Protein AF-X1TG54-F1 (afdb_monomer)

pLDDT: mean 85.64, std 17.51, range [50.16, 98.5]

Structure (mmCIF, N/CA/C/O backbone):
data_AF-X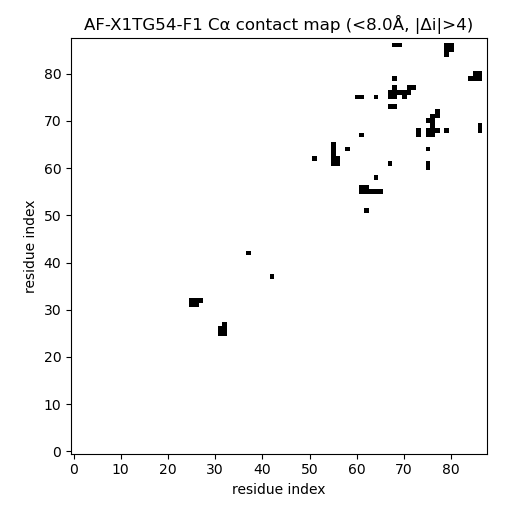1TG54-F1
#
_entry.id   AF-X1TG54-F1
#
loop_
_atom_site.group_PDB
_atom_site.id
_atom_site.type_symbol
_atom_site.label_atom_id
_atom_site.label_alt_id
_atom_site.label_comp_id
_atom_site.label_asym_id
_atom_site.label_entity_id
_atom_site.label_seq_id
_atom_site.pdbx_PDB_ins_code
_atom_site.Cartn_x
_atom_site.Cartn_y
_atom_site.Cartn_z
_atom_site.occupancy
_atom_site.B_iso_or_equiv
_atom_site.auth_seq_id
_atom_site.auth_comp_id
_atom_site.auth_asym_id
_atom_site.auth_atom_id
_atom_site.pdbx_PDB_model_num
ATOM 1 N N . MET A 1 1 ? -54.040 21.190 38.801 1.00 58.09 1 MET A N 1
ATOM 2 C CA . MET A 1 1 ? -52.811 22.014 38.681 1.00 58.09 1 MET A CA 1
ATOM 3 C C . MET A 1 1 ? -51.590 21.415 39.408 1.00 58.09 1 MET A C 1
ATOM 5 O O . MET A 1 1 ? -50.793 22.156 39.960 1.00 58.09 1 MET A O 1
ATOM 9 N N . ILE A 1 2 ? -51.391 20.087 39.405 1.00 52.25 2 ILE A N 1
ATOM 10 C CA . ILE A 1 2 ? -50.239 19.446 40.091 1.00 52.25 2 ILE A CA 1
ATOM 11 C C . ILE A 1 2 ? -49.353 18.642 39.114 1.00 52.25 2 ILE A C 1
ATOM 13 O O . ILE A 1 2 ? -48.168 18.460 39.356 1.00 52.25 2 ILE A O 1
ATOM 17 N N . ARG A 1 3 ? -49.880 18.233 37.951 1.00 55.03 3 ARG A N 1
ATOM 18 C CA . ARG A 1 3 ? -49.181 17.335 37.011 1.00 55.03 3 ARG A CA 1
ATOM 19 C C . ARG A 1 3 ? -48.112 18.004 36.134 1.00 55.03 3 ARG A C 1
ATOM 21 O O . ARG A 1 3 ? -47.171 17.336 35.729 1.00 55.03 3 ARG A O 1
ATOM 28 N N . THR A 1 4 ? -48.199 19.313 35.897 1.00 50.16 4 THR A N 1
ATOM 29 C CA . THR A 1 4 ? -47.268 20.034 35.003 1.00 50.16 4 THR A CA 1
ATOM 30 C C . THR A 1 4 ? -45.906 20.322 35.650 1.00 50.16 4 THR A C 1
ATOM 32 O O . THR A 1 4 ? -44.902 20.419 34.954 1.00 50.16 4 THR A O 1
ATOM 35 N N . ARG A 1 5 ? -45.837 20.406 36.989 1.00 53.16 5 ARG A N 1
ATOM 36 C CA . ARG A 1 5 ? -44.589 20.700 37.721 1.00 53.16 5 ARG A CA 1
ATOM 37 C C . ARG A 1 5 ? -43.607 19.525 37.747 1.00 53.16 5 ARG A C 1
ATOM 39 O O . ARG A 1 5 ? -42.407 19.754 37.687 1.00 53.16 5 ARG A O 1
ATOM 46 N N . TYR A 1 6 ? -44.101 18.287 37.776 1.00 51.00 6 TYR A N 1
ATOM 47 C CA . TYR A 1 6 ? -43.242 17.097 37.769 1.00 51.00 6 TYR A CA 1
ATOM 48 C C . TYR A 1 6 ? -42.672 16.788 36.385 1.00 51.00 6 TYR A C 1
ATOM 50 O O . TYR A 1 6 ? -41.546 16.316 36.287 1.00 51.00 6 TYR A O 1
ATOM 58 N N . PHE A 1 7 ? -43.414 17.110 35.323 1.00 57.16 7 PHE A N 1
ATOM 59 C CA . PHE A 1 7 ? -42.962 16.892 33.948 1.00 57.16 7 PHE A CA 1
ATOM 60 C C . PHE A 1 7 ? -41.747 17.763 33.600 1.00 57.16 7 PHE A C 1
ATOM 62 O O . PHE A 1 7 ? -40.797 17.292 32.983 1.00 57.16 7 PHE A O 1
ATOM 69 N N . LEU A 1 8 ? -41.744 19.016 34.070 1.00 57.62 8 LEU A N 1
ATOM 70 C CA . LEU A 1 8 ? -40.614 19.931 33.893 1.00 57.62 8 LEU A CA 1
ATOM 71 C C . LEU A 1 8 ? -39.405 19.542 34.759 1.00 57.62 8 LEU A C 1
ATOM 73 O O . LEU A 1 8 ? -38.273 19.692 34.312 1.00 57.62 8 LEU A O 1
ATOM 77 N N . LEU A 1 9 ? -39.626 18.983 35.955 1.00 56.53 9 LEU A N 1
ATOM 78 C CA . LEU A 1 9 ? -38.544 18.490 36.814 1.00 56.53 9 LEU A CA 1
ATOM 79 C C . LEU A 1 9 ? -37.862 17.240 36.224 1.00 56.53 9 LEU A C 1
ATOM 81 O O . LEU A 1 9 ? -36.645 17.107 36.302 1.00 56.53 9 LEU A O 1
ATOM 85 N N . PHE A 1 10 ? -38.634 16.351 35.590 1.00 56.47 10 PHE A N 1
ATOM 86 C CA . PHE A 1 10 ? -38.115 15.139 34.945 1.00 56.47 10 PHE A CA 1
ATOM 87 C C . PHE A 1 10 ? -37.325 15.447 33.666 1.00 56.47 10 PHE A C 1
ATOM 89 O O . PHE A 1 10 ? -36.272 14.859 33.433 1.00 56.47 10 PHE A O 1
ATOM 96 N N . ALA A 1 11 ? -37.795 16.409 32.865 1.00 59.19 11 ALA A N 1
ATOM 97 C CA . ALA A 1 11 ? -37.081 16.863 31.673 1.00 59.19 11 ALA A CA 1
ATOM 98 C C . ALA A 1 11 ? -35.744 17.552 32.013 1.00 59.19 11 ALA A C 1
ATOM 100 O O . ALA A 1 11 ? -34.778 17.421 31.268 1.00 59.19 11 ALA A O 1
ATOM 101 N N . PHE A 1 12 ? -35.668 18.238 33.160 1.00 55.84 12 PHE A N 1
ATOM 102 C CA . PHE A 1 12 ? -34.442 18.891 33.626 1.00 55.84 12 PHE A CA 1
ATOM 103 C C . PHE A 1 12 ? -33.398 17.884 34.145 1.00 55.84 12 PHE A C 1
ATOM 105 O O . PHE A 1 12 ? -32.212 18.049 33.884 1.00 55.84 12 PHE A O 1
ATOM 112 N N . LEU A 1 13 ? -33.825 16.800 34.806 1.00 57.81 13 LEU A N 1
ATOM 113 C CA . LEU A 1 13 ? -32.938 15.708 35.240 1.00 57.81 13 LEU A CA 1
ATOM 114 C C . LEU A 1 13 ? -32.358 14.899 34.067 1.00 57.81 13 LEU A C 1
ATOM 116 O O . LEU A 1 13 ? -31.213 14.465 34.143 1.00 57.81 13 LEU A O 1
ATOM 120 N N . ALA A 1 14 ? -33.106 14.736 32.972 1.00 58.16 14 ALA A N 1
ATOM 121 C CA . ALA A 1 14 ? -32.622 14.037 31.778 1.00 58.16 14 ALA A CA 1
ATOM 122 C C . ALA A 1 14 ? -31.522 14.813 31.023 1.00 58.16 14 ALA A C 1
ATOM 124 O O . ALA A 1 14 ? -30.661 14.198 30.401 1.00 58.16 14 ALA A O 1
ATOM 125 N N . ALA A 1 15 ? -31.517 16.148 31.105 1.00 58.00 15 ALA A N 1
ATOM 126 C CA . ALA A 1 15 ? -30.511 16.998 30.461 1.00 58.00 15 ALA A CA 1
ATOM 127 C C . ALA A 1 15 ? -29.162 17.041 31.208 1.00 58.00 15 ALA A C 1
ATOM 129 O O . ALA A 1 15 ? -28.150 17.400 30.616 1.00 58.00 15 ALA A O 1
ATOM 130 N N . LEU A 1 16 ? -29.134 16.662 32.491 1.00 58.12 16 LEU A N 1
ATOM 131 C CA . LEU A 1 16 ? -27.916 16.589 33.311 1.00 58.12 16 LEU A CA 1
ATOM 132 C C . LEU A 1 16 ? -27.155 15.257 33.170 1.00 58.12 16 LEU A C 1
ATOM 134 O O . LEU A 1 16 ? -26.093 15.115 33.762 1.00 58.12 16 LEU A O 1
ATOM 138 N N . GLY A 1 17 ? -27.692 14.281 32.428 1.00 51.91 17 GLY A N 1
ATOM 139 C CA . GLY A 1 17 ? -27.139 12.922 32.339 1.00 51.91 17 GLY A CA 1
ATOM 140 C C . GLY A 1 17 ? -26.336 12.605 31.076 1.00 51.91 17 GLY A C 1
ATOM 141 O O . GLY A 1 17 ? -25.864 11.479 30.941 1.00 51.91 17 GLY A O 1
ATOM 142 N N . SER A 1 18 ? -26.191 13.541 30.135 1.00 58.66 18 SER A N 1
ATOM 143 C CA . SER A 1 18 ? -25.357 13.329 28.948 1.00 58.66 18 SER A CA 1
ATOM 144 C C . SER A 1 18 ? -23.935 13.813 29.214 1.00 58.66 18 SER A C 1
ATOM 146 O O . SER A 1 18 ? -23.527 14.866 28.721 1.00 58.66 18 SER A O 1
ATOM 148 N N . GLU A 1 19 ? -23.189 13.053 30.012 1.00 58.31 19 GLU A N 1
ATOM 149 C CA . GLU A 1 19 ? -21.733 13.176 29.997 1.00 58.31 19 GLU A CA 1
ATOM 150 C C . GLU A 1 19 ? -21.254 12.846 28.574 1.00 58.31 19 GLU A C 1
ATOM 152 O O . GLU A 1 19 ? -21.718 11.857 27.988 1.00 58.31 19 GLU A O 1
ATOM 157 N N . PRO A 1 20 ? -20.370 13.654 27.964 1.00 59.31 20 PRO A N 1
ATOM 158 C CA . PRO A 1 20 ? -19.710 13.225 26.746 1.00 59.31 20 PRO A CA 1
ATOM 159 C C . PRO A 1 20 ? -18.999 11.908 27.061 1.00 59.31 20 PRO A C 1
ATOM 161 O O . PRO A 1 20 ? -18.231 11.828 28.018 1.00 59.31 20 PRO A O 1
ATOM 164 N N . VAL A 1 21 ? -19.263 10.868 26.270 1.00 59.28 21 VAL A N 1
ATOM 165 C CA . VAL A 1 21 ? -18.495 9.621 26.320 1.00 59.28 21 VAL A CA 1
ATOM 166 C C . VAL A 1 21 ? -17.096 9.944 25.796 1.00 59.28 21 VAL A C 1
ATOM 168 O O . VAL A 1 21 ? -16.783 9.749 24.624 1.00 59.28 21 VAL A O 1
ATOM 171 N N . LEU A 1 22 ? -16.263 10.530 26.651 1.00 56.22 22 LEU A N 1
ATOM 172 C CA . LEU A 1 22 ? -14.823 10.541 26.480 1.00 56.22 22 LEU A CA 1
ATOM 173 C C . LEU A 1 22 ? -14.396 9.099 26.731 1.00 56.22 22 LEU A C 1
ATOM 175 O O . LEU A 1 22 ? -14.317 8.662 27.876 1.00 56.22 22 LEU A O 1
ATOM 179 N N . GLY A 1 23 ? -14.238 8.336 25.647 1.00 66.56 23 GLY A N 1
ATOM 180 C CA . GLY A 1 23 ? -13.630 7.013 25.727 1.00 66.56 23 GLY A CA 1
ATOM 181 C C . GLY A 1 23 ? -12.308 7.119 26.484 1.00 66.56 23 GLY A C 1
ATOM 182 O O . GLY A 1 23 ? -11.578 8.095 26.305 1.00 66.56 23 GLY A O 1
ATOM 183 N N . GLU A 1 24 ? -12.044 6.159 27.368 1.00 73.94 24 GLU A N 1
ATOM 184 C CA . GLU A 1 24 ? -10.802 6.126 28.138 1.00 73.94 24 GLU A CA 1
ATOM 185 C C . GLU A 1 24 ? -9.594 6.248 27.200 1.00 73.94 24 GLU A C 1
ATOM 187 O O . GLU A 1 24 ? -9.548 5.620 26.140 1.00 73.94 24 GLU A O 1
ATOM 192 N N . GLU A 1 25 ? -8.623 7.078 27.580 1.00 90.38 25 GLU A N 1
ATOM 193 C CA . GLU A 1 25 ? -7.428 7.290 26.770 1.00 90.38 25 GLU A CA 1
ATOM 194 C C . GLU A 1 25 ? -6.575 6.010 26.735 1.00 90.38 25 GLU A C 1
ATOM 196 O O . GLU A 1 25 ? -6.488 5.249 27.709 1.00 90.38 25 GLU A O 1
ATOM 201 N N . PHE A 1 26 ? -5.977 5.735 25.574 1.00 94.75 26 PHE A N 1
ATOM 202 C CA . PHE A 1 26 ? -5.076 4.602 25.414 1.00 94.75 26 PHE A CA 1
ATOM 203 C C . PHE A 1 26 ? -3.664 4.989 25.855 1.00 94.75 26 PHE A C 1
ATOM 205 O O . PHE A 1 26 ? -3.049 5.881 25.280 1.00 94.75 26 PHE A O 1
ATOM 212 N N . GLU A 1 27 ? -3.116 4.234 26.802 1.00 96.00 27 GLU A N 1
ATOM 213 C CA . GLU A 1 27 ? -1.68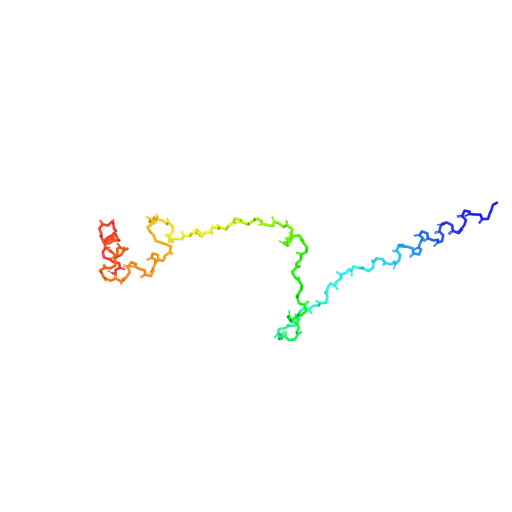6 4.233 27.113 1.00 96.00 27 GLU A CA 1
ATOM 214 C C . GLU A 1 27 ? -0.895 3.370 26.118 1.00 96.00 27 GLU A C 1
ATOM 216 O O . GLU A 1 27 ? -1.424 2.403 25.562 1.00 96.00 27 GLU A O 1
ATOM 221 N N . ALA A 1 28 ? 0.395 3.673 25.937 1.00 96.31 28 ALA A N 1
ATOM 222 C CA . ALA A 1 28 ? 1.317 2.934 25.064 1.00 96.31 28 ALA A CA 1
ATOM 223 C C . ALA A 1 28 ? 1.805 1.601 25.681 1.00 96.31 28 ALA A C 1
ATOM 225 O O . ALA A 1 28 ? 2.999 1.295 25.673 1.00 96.31 28 ALA A O 1
ATOM 226 N N . THR A 1 29 ? 0.884 0.811 26.237 1.00 97.38 29 THR A N 1
ATOM 227 C CA . THR A 1 29 ? 1.133 -0.509 26.836 1.00 97.38 29 THR A CA 1
ATOM 228 C C . THR A 1 29 ? 0.210 -1.564 26.232 1.00 97.38 29 THR A C 1
ATOM 230 O O . THR A 1 29 ? -0.875 -1.250 25.741 1.00 97.38 29 THR A O 1
ATOM 233 N N . TRP A 1 30 ? 0.622 -2.833 26.274 1.00 97.44 30 TRP A N 1
ATOM 234 C CA . TRP A 1 30 ? -0.185 -3.928 25.726 1.00 97.44 30 TRP A CA 1
ATOM 235 C C . TRP A 1 30 ? -1.513 -4.086 26.466 1.00 97.44 30 TRP A C 1
ATOM 237 O O . TRP A 1 30 ? -2.553 -4.214 25.832 1.00 97.44 30 TRP A O 1
ATOM 247 N N . GLU A 1 31 ? -1.493 -3.976 27.794 1.00 96.75 31 GLU A N 1
ATOM 248 C CA . GLU A 1 31 ? -2.673 -4.103 28.653 1.00 96.75 31 GLU A CA 1
ATOM 249 C C . GLU A 1 31 ? -3.729 -3.038 28.335 1.00 96.75 31 GLU A C 1
ATOM 251 O O . GLU A 1 31 ? -4.928 -3.298 28.408 1.00 96.75 31 GLU A O 1
ATOM 256 N N . SER A 1 32 ? -3.290 -1.834 27.962 1.00 95.50 32 SER A N 1
ATOM 257 C CA . SER A 1 32 ? -4.187 -0.760 27.544 1.00 95.50 32 SER A CA 1
ATOM 258 C C . SER A 1 32 ? -4.821 -1.052 26.182 1.00 95.50 32 SER A C 1
ATOM 260 O O . SER A 1 32 ? -6.032 -0.876 26.031 1.00 95.50 32 SER A O 1
ATOM 262 N N . LEU A 1 33 ? -4.021 -1.505 25.209 1.00 95.44 33 LEU A N 1
ATOM 263 C CA . LEU A 1 33 ? -4.456 -1.772 23.833 1.00 95.44 33 LEU A CA 1
ATOM 264 C C . LEU A 1 33 ? -5.359 -3.007 23.712 1.00 95.44 33 LEU A C 1
ATOM 266 O O . LEU A 1 33 ? -6.217 -3.032 22.833 1.00 95.44 33 LEU A O 1
ATOM 270 N N . ASP A 1 34 ? -5.231 -3.983 24.615 1.00 96.06 34 ASP A N 1
ATOM 271 C CA . ASP A 1 34 ? -6.090 -5.178 24.678 1.00 96.06 34 ASP A CA 1
ATOM 272 C C . ASP A 1 34 ? -7.576 -4.844 24.905 1.00 96.06 34 ASP A C 1
ATOM 274 O O . ASP A 1 34 ? -8.453 -5.655 24.613 1.00 96.06 34 ASP A O 1
ATOM 278 N N . ARG A 1 35 ? -7.880 -3.628 25.378 1.00 93.94 35 ARG A N 1
ATOM 279 C CA . ARG A 1 35 ? -9.251 -3.117 25.539 1.00 93.94 35 ARG A CA 1
ATOM 280 C C . ARG A 1 35 ? -9.891 -2.657 24.224 1.00 93.94 35 ARG A C 1
ATOM 282 O O . ARG A 1 35 ? -11.064 -2.292 24.225 1.00 93.94 35 ARG A O 1
ATOM 289 N N . TYR A 1 36 ? -9.148 -2.607 23.114 1.00 94.00 36 TYR A N 1
ATOM 290 C CA . TYR A 1 36 ? -9.686 -2.172 21.826 1.00 94.00 36 TYR A CA 1
ATOM 291 C C . TYR A 1 36 ? -10.776 -3.123 21.327 1.00 94.00 36 TYR A C 1
ATOM 293 O O . TYR A 1 36 ? -10.547 -4.312 21.102 1.00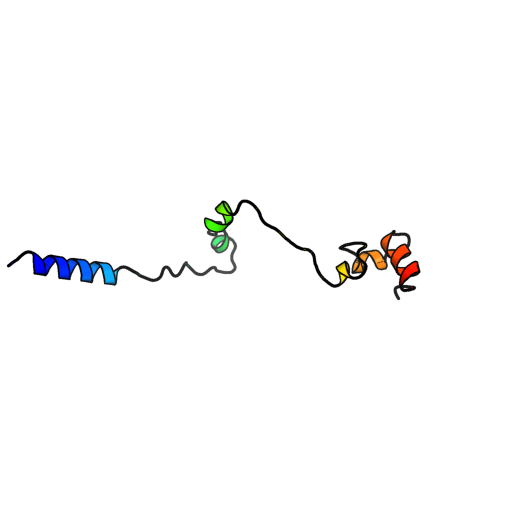 94.00 36 TYR A O 1
ATOM 301 N N . GLU A 1 37 ? -11.941 -2.557 21.025 1.00 94.75 37 GLU A N 1
ATOM 302 C CA . GLU A 1 37 ? -12.986 -3.246 20.285 1.00 94.75 37 GLU A CA 1
ATOM 303 C C . GLU A 1 37 ? -13.132 -2.652 18.884 1.00 94.75 37 GLU A C 1
ATOM 305 O O . GLU A 1 37 ? -13.189 -1.437 18.688 1.00 94.75 37 G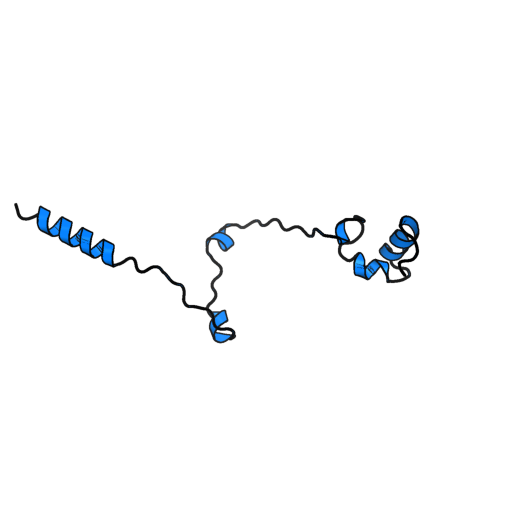LU A O 1
ATOM 310 N N . CYS A 1 38 ? -13.224 -3.525 17.877 1.00 95.06 38 CYS A N 1
ATOM 311 C CA . CYS A 1 38 ? -13.489 -3.088 16.511 1.00 95.06 38 CYS A CA 1
ATOM 312 C C . CYS A 1 38 ? -14.877 -2.414 16.432 1.00 95.06 38 CYS A C 1
ATOM 314 O O . CYS A 1 38 ? -15.863 -3.049 16.830 1.00 95.06 38 CYS A O 1
ATOM 316 N N . PRO A 1 39 ? -14.977 -1.173 15.915 1.00 94.81 39 PRO A N 1
ATOM 317 C CA . PRO A 1 39 ? -16.215 -0.401 15.943 1.00 94.81 39 PRO A CA 1
ATOM 318 C C . PRO A 1 39 ? -17.295 -1.020 15.049 1.00 94.81 39 PRO A C 1
ATOM 320 O O . PRO A 1 39 ? -16.997 -1.560 13.980 1.00 94.81 39 PRO A O 1
ATOM 323 N N . GLU A 1 40 ? -18.561 -0.899 15.464 1.00 97.38 40 GLU A N 1
ATOM 324 C CA . GLU A 1 40 ? -19.703 -1.539 14.789 1.00 97.38 40 GLU A CA 1
ATOM 325 C C . GLU A 1 40 ? -19.785 -1.186 13.303 1.00 97.38 40 GLU A C 1
ATOM 327 O O . GLU A 1 40 ? -19.914 -2.078 12.470 1.00 97.38 40 GLU A O 1
ATOM 332 N N . TRP A 1 41 ? -19.581 0.084 12.942 1.00 96.81 41 TRP A N 1
ATOM 333 C CA . TRP A 1 41 ? -19.630 0.516 11.542 1.00 96.81 41 TRP A CA 1
ATOM 334 C C . TRP A 1 41 ? -18.609 -0.218 10.656 1.00 96.81 41 TRP A C 1
ATOM 336 O O . TRP A 1 41 ? -18.904 -0.532 9.504 1.00 96.81 41 TRP A O 1
ATOM 346 N N . PHE A 1 42 ? -17.409 -0.514 11.177 1.00 97.50 42 PHE A N 1
ATOM 347 C CA . PHE A 1 42 ? -16.371 -1.209 10.414 1.00 97.50 42 PHE A CA 1
ATOM 348 C C . PHE A 1 42 ? -16.706 -2.691 10.292 1.00 97.50 42 PHE A C 1
ATOM 350 O O . PHE A 1 42 ? -16.522 -3.285 9.228 1.00 97.50 42 PHE A O 1
ATOM 357 N N . ARG A 1 43 ? -17.274 -3.278 11.355 1.00 97.12 43 ARG A N 1
ATOM 358 C CA . ARG A 1 43 ? -17.832 -4.631 11.290 1.00 97.12 43 ARG A CA 1
ATOM 359 C C . ARG A 1 43 ? -18.931 -4.696 10.243 1.00 97.12 43 ARG A C 1
ATOM 361 O O . ARG A 1 43 ? -18.967 -5.685 9.520 1.00 97.12 43 ARG A O 1
ATOM 368 N N . ASP A 1 44 ? -19.784 -3.683 10.134 1.00 98.50 44 ASP A N 1
ATOM 369 C CA . ASP A 1 44 ? -20.927 -3.634 9.219 1.00 98.50 44 ASP A CA 1
ATOM 370 C C . ASP A 1 44 ? -20.581 -3.301 7.772 1.00 98.50 44 ASP A C 1
ATOM 372 O O . ASP A 1 44 ? -21.334 -3.689 6.884 1.00 98.50 44 ASP A O 1
ATOM 376 N N . ALA A 1 45 ? -19.438 -2.669 7.504 1.00 97.56 45 ALA A N 1
ATOM 377 C CA . ALA A 1 45 ? -19.054 -2.251 6.156 1.00 97.56 45 ALA A CA 1
ATOM 378 C C . ALA A 1 45 ? -18.949 -3.418 5.149 1.00 97.56 45 ALA A C 1
ATOM 380 O O . ALA A 1 45 ? -19.309 -3.247 3.988 1.00 97.56 45 ALA A O 1
ATOM 381 N N . LYS A 1 46 ? -18.482 -4.601 5.589 1.00 97.06 46 LYS A N 1
ATOM 382 C CA . LYS A 1 46 ? -18.281 -5.879 4.846 1.00 97.06 46 LYS A CA 1
ATOM 383 C C . LYS A 1 46 ? -17.429 -5.843 3.561 1.00 97.06 46 LYS A C 1
ATOM 385 O O . LYS A 1 46 ? -16.868 -6.874 3.200 1.00 97.06 46 LYS A O 1
ATOM 390 N N . LEU A 1 47 ? -17.317 -4.712 2.873 1.00 97.81 47 LEU A N 1
ATOM 391 C CA . LEU A 1 47 ? -16.562 -4.516 1.641 1.00 97.81 47 LEU A CA 1
ATOM 392 C C . LEU A 1 47 ? -15.690 -3.266 1.773 1.00 97.81 47 LEU A C 1
ATOM 394 O O . LEU A 1 47 ? -16.188 -2.172 2.026 1.00 97.81 47 LEU A O 1
ATOM 398 N N . GLY A 1 48 ? -14.387 -3.434 1.557 1.00 97.06 48 GLY A N 1
ATOM 399 C CA . GLY A 1 48 ? -13.420 -2.343 1.495 1.00 97.06 48 GLY A CA 1
ATOM 400 C C . GLY A 1 48 ? -12.709 -2.330 0.149 1.00 97.06 48 GLY A C 1
ATOM 401 O O . GLY A 1 48 ? -12.402 -3.383 -0.409 1.00 97.06 48 GLY A O 1
ATOM 402 N N . ILE A 1 49 ? -12.430 -1.133 -0.361 1.00 97.81 49 ILE A N 1
ATOM 403 C CA . ILE A 1 49 ? -11.576 -0.930 -1.531 1.00 97.81 49 ILE A CA 1
ATOM 404 C C . ILE A 1 49 ? -10.294 -0.278 -1.034 1.00 97.81 49 ILE A C 1
ATOM 406 O O . ILE A 1 49 ? -10.330 0.782 -0.412 1.00 97.81 49 ILE A O 1
ATOM 410 N N . PHE A 1 50 ? -9.164 -0.916 -1.317 1.00 96.88 50 PHE A N 1
ATOM 411 C CA . PHE A 1 50 ? -7.845 -0.365 -1.047 1.00 96.88 50 PHE A CA 1
ATOM 412 C C . PHE A 1 50 ? -7.070 -0.195 -2.350 1.00 96.88 50 PHE A C 1
ATOM 414 O O . PHE A 1 50 ? -7.276 -0.934 -3.312 1.00 96.88 50 PHE A O 1
ATOM 421 N N . MET A 1 51 ? -6.167 0.781 -2.375 1.00 95.75 51 MET A N 1
ATOM 422 C CA . MET A 1 51 ? -5.387 1.130 -3.551 1.00 95.75 51 MET A CA 1
ATOM 423 C C . MET A 1 51 ? -3.911 1.265 -3.183 1.00 95.75 51 MET A C 1
ATOM 425 O O . MET A 1 51 ? -3.543 2.085 -2.346 1.00 95.75 51 MET A O 1
ATOM 429 N N . HIS A 1 52 ? -3.063 0.499 -3.870 1.00 95.12 52 HIS A N 1
ATOM 430 C CA . HIS A 1 52 ? -1.619 0.714 -3.871 1.00 95.12 52 HIS A CA 1
ATOM 431 C C . HIS A 1 52 ? -1.260 1.661 -5.016 1.00 95.12 52 HIS A C 1
ATOM 433 O O . HIS A 1 52 ? -1.132 1.231 -6.163 1.00 95.12 52 HIS A O 1
ATOM 439 N N . TRP A 1 53 ? -1.114 2.948 -4.702 1.00 95.69 53 TRP A N 1
ATOM 440 C CA . TRP A 1 53 ? -0.746 3.978 -5.670 1.00 95.69 53 TRP A CA 1
ATOM 441 C C . TRP A 1 53 ? 0.390 4.850 -5.142 1.00 95.69 53 TRP A C 1
ATOM 443 O O . TRP A 1 53 ? 0.384 5.268 -3.987 1.00 95.69 53 TRP A O 1
ATOM 453 N N . GLY A 1 54 ? 1.376 5.112 -5.993 1.00 94.56 54 GLY A N 1
ATOM 454 C CA . GLY A 1 54 ? 2.536 5.932 -5.665 1.00 94.56 54 GLY A CA 1
ATOM 455 C C . GLY A 1 54 ? 3.573 5.907 -6.788 1.00 94.56 54 GLY A C 1
ATOM 456 O O . GLY A 1 54 ? 3.254 5.505 -7.908 1.00 94.56 54 GLY A O 1
ATOM 457 N N . PRO A 1 55 ? 4.835 6.283 -6.515 1.00 94.94 55 PRO A N 1
ATOM 458 C CA . PRO A 1 55 ? 5.895 6.282 -7.527 1.00 94.94 55 PRO A CA 1
ATOM 459 C C . PRO A 1 55 ? 6.114 4.923 -8.207 1.00 94.94 55 PRO A C 1
ATOM 461 O O . PRO A 1 55 ? 6.420 4.872 -9.395 1.00 94.94 55 PRO A O 1
ATOM 464 N N . CYS A 1 56 ? 5.890 3.811 -7.497 1.00 94.25 56 CYS A N 1
ATOM 465 C CA . CYS A 1 56 ? 5.966 2.467 -8.080 1.00 94.25 56 CYS A CA 1
ATOM 466 C C . CYS A 1 56 ? 4.897 2.195 -9.154 1.00 94.25 56 CYS A C 1
ATOM 468 O O . CYS A 1 56 ? 5.062 1.275 -9.950 1.00 94.25 56 CYS A O 1
ATOM 470 N N . SER A 1 57 ? 3.827 2.992 -9.212 1.00 96.19 57 SER A N 1
ATOM 471 C CA . SER A 1 57 ? 2.781 2.881 -10.230 1.00 96.19 57 SER A CA 1
ATOM 472 C C . SER A 1 57 ? 3.157 3.550 -11.552 1.00 96.19 57 SER A C 1
ATOM 474 O O . SER A 1 57 ? 2.546 3.219 -12.562 1.00 96.19 57 SER A O 1
ATOM 476 N N . VAL A 1 58 ? 4.147 4.457 -11.573 1.00 96.25 58 VAL A N 1
ATOM 477 C CA . VAL A 1 58 ? 4.540 5.204 -12.786 1.00 96.25 58 VAL A CA 1
ATOM 478 C C . VAL A 1 58 ? 4.930 4.270 -13.940 1.00 96.25 58 VAL A C 1
ATOM 480 O O . VAL A 1 58 ? 4.425 4.472 -15.041 1.00 96.25 58 VAL A O 1
ATOM 483 N N . PRO A 1 59 ? 5.742 3.218 -13.724 1.00 95.62 59 PRO A N 1
ATOM 484 C CA . PRO A 1 59 ? 6.097 2.287 -14.795 1.00 95.62 59 PRO A CA 1
ATOM 485 C C . PRO A 1 59 ? 4.978 1.283 -15.112 1.00 95.62 59 PRO A C 1
ATOM 487 O O . PRO A 1 59 ? 5.012 0.635 -16.150 1.00 95.62 59 PRO A O 1
ATOM 490 N N . GLY A 1 60 ? 4.005 1.095 -14.211 1.00 95.00 60 GLY A N 1
ATOM 491 C CA . GLY A 1 60 ? 2.904 0.144 -14.401 1.00 95.00 60 GLY A CA 1
ATOM 492 C C . GLY A 1 60 ? 3.317 -1.335 -14.451 1.00 95.00 60 GLY A C 1
ATOM 493 O O . GLY A 1 60 ? 2.542 -2.164 -14.919 1.00 95.00 60 GLY A O 1
ATOM 494 N N . VAL A 1 61 ? 4.525 -1.680 -13.988 1.00 95.38 61 VAL A N 1
ATOM 495 C CA . VAL A 1 61 ? 5.095 -3.035 -14.143 1.00 95.38 61 VAL A CA 1
ATOM 496 C C . VAL A 1 61 ? 5.033 -3.868 -12.867 1.00 95.38 61 VAL A C 1
ATOM 498 O O . VAL A 1 61 ? 4.768 -5.069 -12.913 1.00 95.38 61 VAL A O 1
ATOM 501 N N . ASP A 1 62 ? 5.341 -3.262 -11.724 1.00 92.00 62 ASP A N 1
ATOM 502 C CA . ASP A 1 62 ? 5.559 -3.985 -10.473 1.00 92.00 62 ASP A CA 1
ATOM 503 C C . ASP A 1 62 ? 5.330 -3.049 -9.282 1.00 92.00 62 ASP A C 1
ATOM 505 O O . ASP A 1 62 ? 5.900 -1.962 -9.237 1.00 92.00 62 ASP A O 1
ATOM 509 N N . SER A 1 63 ? 4.543 -3.451 -8.281 1.00 94.56 63 SER A N 1
ATOM 510 C CA . SER A 1 63 ? 4.363 -2.637 -7.068 1.00 94.56 63 SER A CA 1
ATOM 511 C C . SER A 1 63 ? 5.656 -2.506 -6.256 1.00 94.56 63 SER A C 1
ATOM 513 O O . SER A 1 63 ? 5.822 -1.543 -5.509 1.00 94.56 63 SER A O 1
ATOM 515 N N . TRP A 1 64 ? 6.609 -3.418 -6.464 1.00 96.50 64 TRP A N 1
ATOM 516 C CA . TRP A 1 64 ? 7.944 -3.405 -5.869 1.00 96.50 64 TRP A CA 1
ATOM 517 C C . TRP A 1 64 ? 9.006 -2.819 -6.810 1.00 96.50 64 TRP A C 1
ATOM 519 O O . TRP A 1 64 ? 10.196 -3.102 -6.649 1.00 96.50 64 TRP A O 1
ATOM 529 N N . TYR A 1 65 ? 8.606 -1.997 -7.789 1.00 97.06 65 TYR A N 1
ATOM 530 C CA . TYR A 1 65 ? 9.494 -1.475 -8.832 1.00 97.06 65 TYR A CA 1
ATOM 531 C C . TYR A 1 65 ? 10.807 -0.903 -8.292 1.00 97.06 65 TYR A C 1
ATOM 533 O O . TYR A 1 65 ? 11.877 -1.309 -8.735 1.00 97.06 65 TYR A O 1
ATOM 541 N N . GLY A 1 66 ? 10.731 -0.035 -7.276 1.00 95.69 66 GLY A N 1
ATOM 542 C CA . GLY A 1 66 ? 11.904 0.626 -6.695 1.00 95.69 66 GLY A CA 1
ATOM 543 C C . GLY A 1 66 ? 12.936 -0.332 -6.096 1.00 95.69 66 GLY A C 1
ATOM 544 O O . GLY A 1 66 ? 14.107 0.010 -6.032 1.00 95.69 66 GLY A O 1
ATOM 545 N N . ARG A 1 67 ? 12.534 -1.547 -5.704 1.00 96.44 67 ARG A N 1
ATOM 546 C CA . ARG A 1 67 ? 13.460 -2.609 -5.290 1.00 96.44 67 ARG A CA 1
ATOM 547 C C . ARG A 1 67 ? 13.911 -3.437 -6.489 1.00 96.44 67 ARG A C 1
ATOM 549 O O . ARG A 1 67 ? 15.098 -3.671 -6.686 1.00 96.44 67 ARG A O 1
ATOM 556 N N . ASN A 1 68 ? 12.950 -3.919 -7.271 1.00 97.81 68 ASN A N 1
ATOM 557 C CA . ASN A 1 68 ? 13.185 -4.938 -8.290 1.00 97.81 68 ASN A CA 1
ATOM 558 C C . ASN A 1 68 ? 13.883 -4.392 -9.544 1.00 97.81 68 ASN A C 1
ATOM 560 O O . ASN A 1 68 ? 14.438 -5.183 -10.305 1.00 97.81 68 ASN A O 1
ATOM 564 N N . MET A 1 69 ? 13.890 -3.072 -9.753 1.00 97.31 69 MET A N 1
ATOM 565 C CA . MET A 1 69 ? 14.657 -2.432 -10.823 1.00 97.31 69 MET A CA 1
ATOM 566 C C . MET A 1 69 ? 16.172 -2.482 -10.605 1.00 97.31 69 MET A C 1
ATOM 568 O O . MET A 1 69 ? 16.893 -2.246 -11.557 1.00 97.31 69 MET A O 1
ATOM 572 N N . TYR A 1 70 ? 16.652 -2.830 -9.405 1.00 97.19 70 TYR A N 1
ATOM 573 C CA . TYR A 1 70 ? 18.082 -2.981 -9.092 1.00 97.19 70 TYR A CA 1
ATOM 574 C C . TYR A 1 70 ? 18.558 -4.4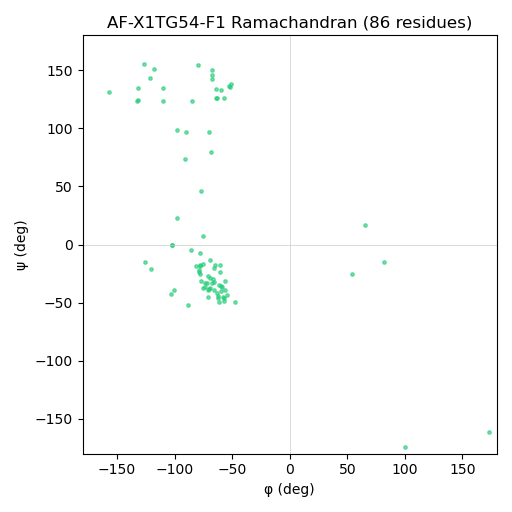40 -9.046 1.00 97.19 70 TYR A C 1
ATOM 576 O O . TYR A 1 70 ? 19.723 -4.702 -8.765 1.00 97.19 70 TYR A O 1
ATOM 584 N N . ILE A 1 71 ? 17.670 -5.411 -9.279 1.00 97.81 71 ILE A N 1
ATOM 585 C CA . ILE A 1 71 ? 18.020 -6.835 -9.217 1.00 97.81 71 ILE A CA 1
ATOM 586 C C . ILE A 1 71 ? 18.293 -7.328 -10.632 1.00 97.81 71 ILE A C 1
ATOM 588 O O . ILE A 1 71 ? 17.359 -7.646 -11.373 1.00 97.81 71 ILE A O 1
ATOM 592 N N . GLU A 1 72 ? 19.570 -7.399 -10.999 1.00 96.94 72 GLU A N 1
ATOM 593 C CA . GLU A 1 72 ? 19.992 -7.848 -12.325 1.00 96.94 72 GLU A CA 1
ATOM 594 C C . GLU A 1 72 ? 19.377 -9.205 -12.697 1.00 96.94 72 GLU A C 1
ATOM 596 O O . GLU A 1 72 ? 19.279 -10.133 -11.892 1.00 96.94 72 GLU A O 1
ATOM 601 N N . GLY A 1 73 ? 18.900 -9.308 -13.938 1.00 94.81 73 GLY A N 1
ATOM 602 C CA . GLY A 1 73 ? 18.216 -10.499 -14.449 1.00 94.81 73 GLY A CA 1
ATOM 603 C C . GLY A 1 73 ? 16.728 -10.606 -14.089 1.00 94.81 73 GLY A C 1
ATOM 604 O O . GLY A 1 73 ? 16.010 -11.354 -14.761 1.00 94.81 73 GLY A O 1
ATOM 605 N N . HIS A 1 74 ? 16.218 -9.837 -13.120 1.00 97.75 74 HIS A N 1
ATOM 606 C CA . HIS A 1 74 ? 14.783 -9.775 -12.830 1.00 97.75 74 HIS A CA 1
ATOM 607 C C . HIS A 1 74 ? 14.011 -9.116 -13.986 1.00 97.75 74 HIS A C 1
ATOM 609 O O . HIS A 1 74 ? 14.528 -8.229 -14.667 1.00 97.75 74 HIS A O 1
ATOM 615 N N . ARG A 1 75 ? 12.741 -9.494 -14.200 1.00 97.38 75 ARG A N 1
ATOM 616 C CA . ARG A 1 75 ? 11.916 -8.921 -15.288 1.00 97.38 75 ARG A CA 1
ATOM 617 C C . ARG A 1 75 ? 11.823 -7.392 -15.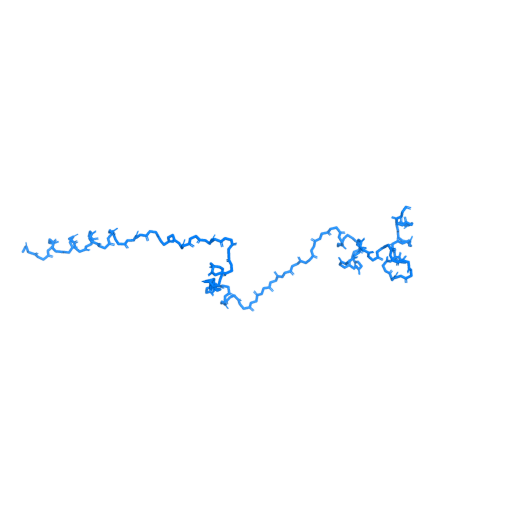216 1.00 97.38 75 ARG A C 1
ATOM 619 O O . ARG A 1 75 ? 11.893 -6.723 -16.236 1.00 97.38 75 ARG A O 1
ATOM 626 N N . THR A 1 76 ? 11.708 -6.860 -14.000 1.00 97.88 76 THR A N 1
ATOM 627 C CA . THR A 1 76 ? 11.584 -5.422 -13.735 1.00 97.88 76 THR A CA 1
ATOM 628 C C . THR A 1 76 ? 12.886 -4.687 -14.035 1.00 97.88 76 THR A C 1
ATOM 630 O O . THR A 1 76 ? 12.836 -3.611 -14.616 1.00 97.88 76 THR A O 1
ATOM 633 N N . TYR A 1 77 ? 14.041 -5.286 -13.717 1.00 98.12 77 TYR A N 1
ATOM 634 C CA . TYR A 1 77 ? 15.349 -4.758 -14.112 1.00 98.12 77 TYR A CA 1
ATOM 635 C C . TYR A 1 77 ? 15.477 -4.700 -15.635 1.00 98.12 77 TYR A C 1
ATOM 637 O O . TYR A 1 77 ? 15.795 -3.646 -16.173 1.00 98.12 77 TYR A O 1
ATOM 645 N N . LYS A 1 78 ? 15.155 -5.794 -16.343 1.00 98.06 78 LYS A N 1
ATOM 646 C CA . LYS A 1 78 ? 15.221 -5.832 -17.815 1.00 98.06 78 LYS A CA 1
ATOM 647 C C . LYS A 1 78 ? 14.347 -4.746 -18.443 1.00 98.06 78 LYS A C 1
ATOM 649 O O . LYS A 1 78 ? 14.842 -3.963 -19.242 1.00 98.06 78 LYS A O 1
ATOM 654 N N . HIS A 1 79 ? 13.095 -4.638 -17.995 1.00 97.88 79 HIS A N 1
ATOM 655 C CA . HIS A 1 79 ? 12.191 -3.577 -18.434 1.00 97.88 79 HIS A CA 1
ATOM 656 C C . HIS A 1 79 ? 12.754 -2.177 -18.155 1.00 97.88 79 HIS A C 1
ATOM 658 O O . HIS A 1 79 ? 12.701 -1.312 -19.027 1.00 97.88 79 HIS A O 1
ATOM 664 N N . HIS A 1 80 ? 13.301 -1.945 -16.956 1.00 98.06 80 HIS A N 1
ATOM 665 C CA . HIS A 1 80 ? 13.872 -0.652 -16.589 1.00 98.06 80 HIS A CA 1
ATOM 666 C C . HIS A 1 80 ? 15.051 -0.289 -17.494 1.00 98.06 80 HIS A C 1
ATOM 668 O O . HIS A 1 80 ? 15.088 0.819 -18.019 1.00 98.06 80 HIS A O 1
ATOM 674 N N . VAL A 1 81 ? 15.965 -1.231 -17.737 1.00 98.06 81 VAL A N 1
ATOM 675 C CA . VAL A 1 81 ? 17.118 -1.025 -18.623 1.00 98.06 81 VAL A CA 1
ATOM 676 C C . VAL A 1 81 ? 16.680 -0.737 -20.057 1.00 98.06 81 VAL A C 1
ATOM 678 O O . VAL A 1 81 ? 17.187 0.203 -20.662 1.00 98.06 81 VAL A O 1
ATOM 681 N N . GLU A 1 82 ? 15.714 -1.489 -20.584 1.00 98.06 82 GLU A N 1
ATOM 682 C CA . GLU A 1 82 ? 15.182 -1.301 -21.941 1.00 98.06 82 GLU A CA 1
ATOM 683 C C . GLU A 1 82 ? 14.425 0.030 -22.110 1.00 98.06 82 GLU A C 1
ATOM 685 O O . GLU A 1 82 ?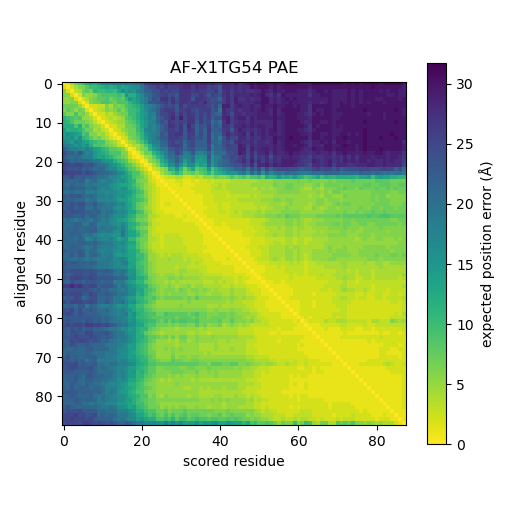 14.417 0.590 -23.204 1.00 98.06 82 GLU A O 1
ATOM 690 N N . THR A 1 83 ? 13.806 0.547 -21.042 1.00 97.81 83 THR A N 1
ATOM 691 C CA . THR A 1 83 ? 12.906 1.715 -21.102 1.00 97.81 83 THR A CA 1
ATOM 692 C C . THR A 1 83 ? 13.573 3.021 -20.662 1.00 97.81 83 THR A C 1
ATOM 694 O O . THR A 1 83 ? 13.324 4.070 -21.252 1.00 97.81 83 THR A O 1
ATOM 697 N N . TYR A 1 84 ? 14.406 2.973 -19.621 1.00 97.19 84 TYR A N 1
ATOM 698 C CA . TYR A 1 84 ? 14.965 4.144 -18.933 1.00 97.19 84 TYR A CA 1
ATOM 699 C C . TYR A 1 84 ? 16.502 4.137 -18.845 1.00 97.19 84 TYR A C 1
ATOM 701 O O . TYR A 1 84 ? 17.090 5.185 -18.587 1.00 97.19 84 TYR A O 1
ATOM 709 N N . GLY A 1 85 ? 17.159 2.999 -19.093 1.00 97.81 85 GLY A N 1
ATOM 710 C CA . GLY A 1 85 ? 18.615 2.841 -18.998 1.00 97.81 85 GLY A CA 1
ATOM 711 C C . GLY A 1 85 ? 19.079 2.173 -17.701 1.00 97.81 85 GLY A C 1
ATOM 712 O O . GLY A 1 85 ? 18.274 1.676 -16.918 1.00 97.81 85 GLY A O 1
ATOM 713 N N . HIS A 1 86 ? 20.395 2.094 -17.486 1.00 96.88 86 HIS A N 1
ATOM 714 C CA . HIS A 1 86 ? 20.933 1.445 -16.287 1.00 96.88 86 HIS A CA 1
ATOM 715 C C . HIS A 1 86 ? 20.508 2.218 -15.018 1.00 96.88 86 HIS A C 1
ATOM 717 O O . HIS A 1 86 ? 20.624 3.442 -15.002 1.00 96.88 86 HIS A O 1
ATOM 723 N N . PRO A 1 87 ? 20.027 1.549 -13.953 1.00 93.94 87 PRO A N 1
ATOM 724 C CA . PRO A 1 87 ? 19.424 2.214 -12.790 1.00 93.94 87 PRO A CA 1
ATOM 725 C C . PRO A 1 87 ? 20.430 2.902 -11.837 1.00 93.94 87 PRO A C 1
ATOM 727 O O . PRO A 1 87 ? 20.027 3.344 -10.759 1.00 93.94 87 PRO A O 1
ATOM 730 N N . SER A 1 88 ? 21.718 2.982 -12.197 1.00 89.38 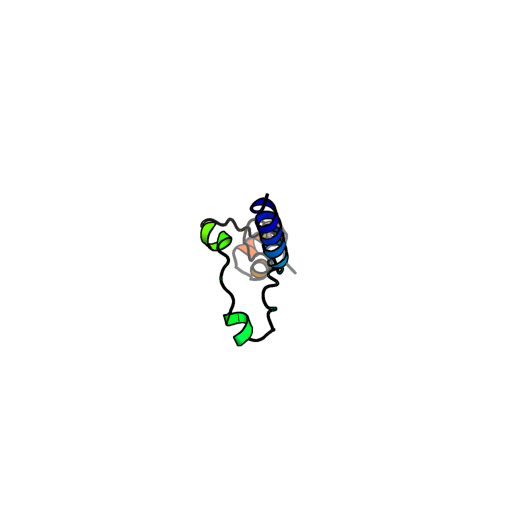88 SER A N 1
ATOM 731 C CA . SER A 1 88 ? 22.815 3.558 -11.394 1.00 89.38 88 SER A CA 1
ATOM 732 C C . SER A 1 88 ? 23.656 4.543 -12.186 1.00 89.38 88 SER A C 1
ATOM 734 O O . SER A 1 88 ? 24.005 4.165 -13.329 1.00 89.38 88 SER A O 1
#

Mean predicted aligned error: 11.46 Å

InterPro domains:
  IPR017853 Glycoside hydrolase superfamily [SSF51445] (26-86)
  IPR057739 Glycoside hydrolase family 29, N-terminal [PF01120] (24-86)

Solvent-accessible surface area (backbone atoms only — not comparable to full-atom values): 5894 Å² total; per-residue (Å²): 144,67,71,69,64,55,55,56,53,53,57,54,57,61,69,74,65,72,68,80,85,72,70,81,83,80,54,102,44,68,80,48,54,71,70,69,72,86,54,67,69,67,70,66,55,84,70,84,88,85,80,94,77,57,80,37,49,74,80,70,78,38,87,55,33,86,62,39,39,75,38,83,88,34,73,52,15,52,51,3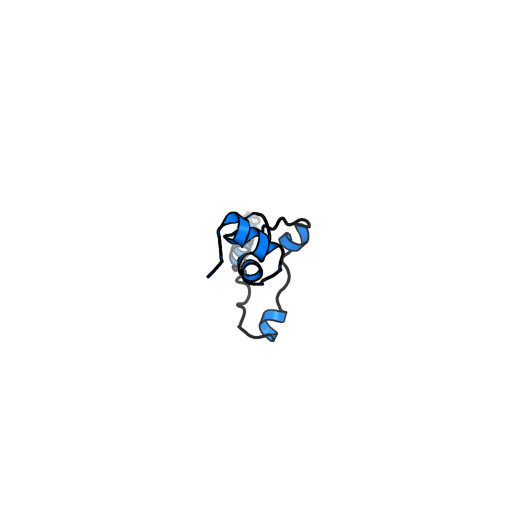7,40,78,73,79,37,74,90,119

Organism: NCBI:txid412755

Secondary structure (DSSP, 8-state):
--HHHHHHHHHHHHHT------PPPPPSSHHHHTT----HHHHHH--------SGGGTTSS-TTHHHHTTSTTSHHHHHHHHHH----

Sequence (88 aa):
MIRTRYFLLFAFLAALGSEPVLGEEFEATWESLDRYECPEWFRDAKLGIFMHWGPCSVPGVDSWYGRNMYIEGHRTYKHHVETYGHPS

Foldseek 3Di:
DPPVVVVVVVVVVVVVPDDPCPDDDADPDPVRCVPDDDDPVVVVVPDDDDDLDDPCCPVVPDSCLVPQCQPPPGPSVVVCCVPPRRPD

Radius of gyration: 29.69 Å; Cα contacts (8 Å, |Δi|>4): 40; chains: 1; bounding box: 76×32×62 Å